Protein AF-A0A1V6DZP8-F1 (afdb_monomer)

Nearest PDB structures (foldseek):
  3cfi-assembly1_A  TM=4.644E-01  e=2.625E+00  Vibrio vulnificus
  3lyg-assembly1_A-2  TM=3.724E-01  e=4.273E+00  Colwellia psychrerythraea 34H

Mean predicted aligned error: 7.77 Å

Solvent-accessible surface area (backbone atoms only — not comparable to full-atom values): 5054 Å² total; per-residue (Å²): 110,58,52,70,72,53,49,51,47,49,50,19,70,73,69,73,44,65,64,92,34,55,43,78,51,93,67,76,91,71,89,75,89,61,87,84,64,72,94,60,69,57,46,40,35,36,38,56,67,90,65,92,55,95,73,76,66,38,32,39,32,32,26,33,29,73,78,56,46,77,78,43,77,49,57,67,81,83,80,130

Sequence (80 aa):
MITEEQAIKIVSDKLNIDINLLEINENPQRKWIIYNEPKEDCWHIYIHSKELCELKSSTIVFVSKNTGEVLYNGSANDEG

Structure (mmCIF, N/CA/C/O backbone):
data_AF-A0A1V6DZP8-F1
#
_entry.id   AF-A0A1V6DZP8-F1
#
loop_
_atom_site.group_PDB
_atom_site.id
_atom_site.type_symbol
_atom_site.label_atom_id
_atom_site.label_alt_id
_atom_site.label_comp_id
_atom_site.label_asym_id
_atom_site.label_entity_id
_atom_site.label_seq_id
_atom_site.pdbx_PDB_ins_code
_atom_site.Cartn_x
_atom_site.Cartn_y
_atom_site.Cartn_z
_atom_site.occupancy
_atom_site.B_iso_or_equiv
_atom_site.auth_seq_id
_atom_site.auth_comp_id
_atom_site.auth_asym_id
_atom_site.auth_atom_id
_atom_site.pdbx_PDB_model_num
ATOM 1 N N . MET A 1 1 ? -9.988 3.080 12.099 1.00 81.19 1 MET A N 1
ATOM 2 C CA . MET A 1 1 ? -9.012 3.425 11.051 1.00 81.19 1 MET A CA 1
ATOM 3 C C . MET A 1 1 ? -7.834 2.486 11.181 1.00 81.19 1 MET A C 1
ATOM 5 O O . MET A 1 1 ? -7.479 2.156 12.309 1.00 81.19 1 MET A O 1
ATOM 9 N N . ILE A 1 2 ? -7.295 2.023 10.059 1.00 89.50 2 ILE A N 1
ATOM 10 C CA . ILE A 1 2 ? -6.109 1.166 10.034 1.00 89.50 2 ILE A CA 1
ATOM 11 C C . ILE A 1 2 ? -4.838 1.995 10.237 1.00 89.50 2 ILE A C 1
ATOM 13 O O . ILE A 1 2 ? -4.783 3.161 9.839 1.00 89.50 2 ILE A O 1
ATOM 17 N N . THR A 1 3 ? -3.828 1.396 10.859 1.00 91.25 3 THR A N 1
ATOM 18 C CA . THR A 1 3 ? -2.516 2.023 11.049 1.00 91.25 3 THR A CA 1
ATOM 19 C C . THR A 1 3 ? -1.677 1.960 9.773 1.00 91.25 3 THR A C 1
ATOM 21 O O . THR A 1 3 ? -1.968 1.189 8.857 1.00 91.25 3 THR A O 1
ATOM 24 N N . GLU A 1 4 ? -0.608 2.750 9.729 1.00 89.19 4 GLU A N 1
ATOM 25 C CA . GLU A 1 4 ? 0.398 2.701 8.665 1.00 89.19 4 GLU A CA 1
ATOM 26 C C . GLU A 1 4 ? 0.979 1.288 8.489 1.00 89.19 4 GLU A C 1
ATOM 28 O O . GLU A 1 4 ? 0.968 0.751 7.383 1.00 89.19 4 GLU A O 1
ATOM 33 N N . GLU A 1 5 ? 1.390 0.635 9.580 1.00 90.94 5 GLU A N 1
ATOM 34 C CA . GLU A 1 5 ? 1.944 -0.727 9.539 1.00 90.94 5 GLU A CA 1
ATOM 35 C C . GLU A 1 5 ? 0.953 -1.733 8.933 1.00 90.94 5 GLU A C 1
ATOM 37 O O . GLU A 1 5 ? 1.335 -2.630 8.178 1.00 90.94 5 GLU A O 1
ATOM 42 N N . GLN A 1 6 ? -0.340 -1.572 9.232 1.00 92.25 6 GLN A N 1
ATOM 43 C CA . GLN A 1 6 ? -1.394 -2.394 8.643 1.00 92.25 6 GLN A CA 1
ATOM 44 C C . GLN A 1 6 ? -1.552 -2.114 7.148 1.00 92.25 6 GLN A C 1
ATOM 46 O O . GLN A 1 6 ? -1.697 -3.059 6.375 1.00 92.25 6 GLN A O 1
ATOM 51 N N . ALA A 1 7 ? -1.495 -0.849 6.728 1.00 90.75 7 ALA A N 1
ATOM 52 C CA . ALA A 1 7 ? -1.590 -0.468 5.323 1.00 90.75 7 ALA A CA 1
ATOM 53 C C . ALA A 1 7 ? -0.425 -1.040 4.498 1.00 90.75 7 ALA A C 1
ATOM 55 O O . ALA A 1 7 ? -0.661 -1.662 3.462 1.00 90.75 7 ALA A O 1
ATOM 56 N N . ILE A 1 8 ? 0.814 -0.917 4.993 1.00 91.19 8 ILE A N 1
ATOM 57 C CA . ILE A 1 8 ? 2.014 -1.507 4.374 1.00 91.19 8 ILE A CA 1
ATOM 58 C C . ILE A 1 8 ? 1.844 -3.016 4.230 1.00 91.19 8 ILE A C 1
ATOM 60 O O . ILE A 1 8 ? 2.081 -3.570 3.157 1.00 91.19 8 ILE A O 1
ATOM 64 N N . LYS A 1 9 ? 1.402 -3.686 5.298 1.00 92.94 9 LYS A N 1
ATOM 65 C CA . LYS A 1 9 ? 1.214 -5.135 5.287 1.00 92.94 9 LYS A CA 1
ATOM 66 C C . LYS A 1 9 ? 0.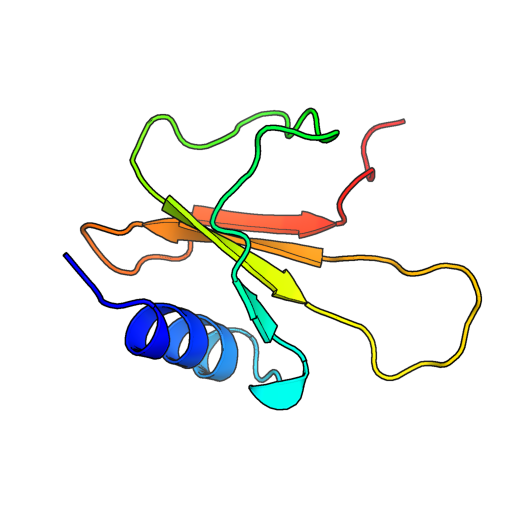159 -5.566 4.267 1.00 92.94 9 LYS A C 1
ATOM 68 O O . LYS A 1 9 ? 0.412 -6.482 3.497 1.00 92.94 9 LYS A O 1
ATOM 73 N N . ILE A 1 10 ? -0.975 -4.866 4.199 1.00 92.19 10 ILE A N 1
ATOM 74 C CA . ILE A 1 10 ? -2.026 -5.131 3.206 1.00 92.19 10 ILE A CA 1
ATOM 75 C C . ILE A 1 10 ? -1.475 -5.014 1.783 1.00 92.19 10 ILE A C 1
ATOM 77 O O . ILE A 1 10 ? -1.752 -5.875 0.951 1.00 92.19 10 ILE A O 1
ATOM 81 N N . VAL A 1 11 ? -0.695 -3.970 1.493 1.00 90.50 11 VAL A N 1
ATOM 82 C CA . VAL A 1 11 ? -0.094 -3.785 0.164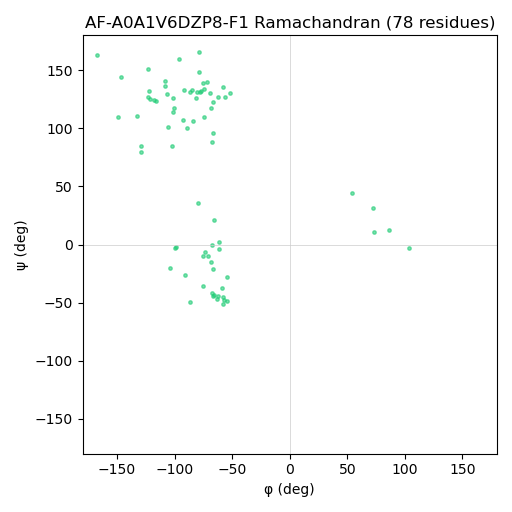 1.00 90.50 11 VAL A CA 1
ATOM 83 C C . VAL A 1 11 ? 0.943 -4.863 -0.130 1.00 90.50 11 VAL A C 1
ATOM 85 O O . VAL A 1 11 ? 0.918 -5.434 -1.218 1.00 90.50 11 VAL A O 1
ATOM 88 N N . SER A 1 12 ? 1.805 -5.185 0.835 1.00 91.19 12 SER A N 1
ATOM 89 C CA . SER A 1 12 ? 2.801 -6.251 0.716 1.00 91.19 12 SER A CA 1
ATOM 90 C C . SER A 1 12 ? 2.150 -7.599 0.413 1.00 91.19 12 SER A C 1
ATOM 92 O O . SER A 1 12 ? 2.509 -8.225 -0.582 1.00 91.19 12 SER A O 1
ATOM 94 N N . ASP A 1 13 ? 1.139 -7.999 1.189 1.00 91.12 13 ASP A N 1
ATOM 95 C CA . ASP A 1 13 ? 0.418 -9.261 1.005 1.00 91.12 13 ASP A CA 1
ATOM 96 C C . ASP A 1 13 ? -0.360 -9.283 -0.324 1.00 91.12 13 ASP A C 1
ATOM 98 O O . ASP A 1 13 ? -0.341 -10.278 -1.050 1.00 91.12 13 ASP A O 1
ATOM 102 N N . LYS A 1 14 ? -1.039 -8.183 -0.679 1.00 90.00 14 LYS A N 1
ATOM 103 C CA . LYS A 1 14 ? -1.909 -8.126 -1.866 1.00 90.00 14 LYS A CA 1
ATOM 104 C C . LYS A 1 14 ? -1.135 -8.030 -3.178 1.00 90.00 14 LYS A C 1
ATOM 106 O O . LYS A 1 14 ? -1.583 -8.580 -4.182 1.00 90.00 14 LYS A O 1
ATOM 111 N N . LEU A 1 15 ? -0.012 -7.314 -3.186 1.00 85.31 15 LEU A N 1
ATOM 112 C CA . LEU A 1 15 ? 0.824 -7.122 -4.375 1.00 85.31 15 LEU A CA 1
ATOM 113 C C . LEU A 1 15 ? 2.041 -8.056 -4.406 1.00 85.31 15 LEU A C 1
ATOM 115 O O . LEU A 1 15 ? 2.773 -8.052 -5.393 1.00 85.31 15 LEU A O 1
ATOM 119 N N . ASN A 1 16 ? 2.242 -8.867 -3.362 1.00 87.31 16 ASN A N 1
ATOM 120 C CA . ASN A 1 16 ? 3.403 -9.739 -3.181 1.00 87.31 16 ASN A CA 1
ATOM 121 C C . ASN A 1 16 ? 4.736 -8.968 -3.282 1.00 87.31 16 ASN A C 1
ATOM 123 O O . ASN A 1 16 ? 5.674 -9.387 -3.964 1.00 87.31 16 ASN A O 1
ATOM 127 N N . ILE A 1 17 ? 4.793 -7.803 -2.627 1.00 85.38 17 ILE A N 1
ATOM 128 C CA . ILE A 1 17 ? 5.953 -6.902 -2.616 1.00 85.38 17 ILE A CA 1
ATOM 129 C C . ILE A 1 17 ? 6.615 -6.934 -1.243 1.00 85.38 17 ILE A C 1
ATOM 131 O O . ILE A 1 17 ? 5.953 -6.959 -0.211 1.00 85.38 17 ILE A O 1
ATOM 135 N N . ASP A 1 18 ? 7.941 -6.912 -1.237 1.00 87.62 18 ASP A N 1
ATOM 136 C CA . ASP A 1 18 ? 8.753 -6.817 -0.029 1.00 87.62 18 ASP A CA 1
ATOM 137 C C . ASP A 1 18 ? 8.467 -5.496 0.703 1.00 87.62 18 ASP A C 1
ATOM 139 O O . ASP A 1 18 ? 8.570 -4.425 0.106 1.00 87.62 18 ASP A O 1
ATOM 143 N N . ILE A 1 19 ? 8.131 -5.563 1.995 1.00 85.94 19 ILE A N 1
ATOM 144 C CA . ILE A 1 19 ? 7.826 -4.382 2.820 1.00 85.94 19 ILE A CA 1
ATOM 145 C C . ILE A 1 19 ? 8.942 -3.330 2.797 1.00 85.94 19 ILE A C 1
ATOM 147 O O . ILE A 1 19 ? 8.653 -2.148 2.927 1.00 85.94 19 ILE A O 1
ATOM 151 N N . ASN A 1 20 ? 10.200 -3.731 2.577 1.00 86.19 20 ASN A N 1
ATOM 152 C CA . ASN A 1 20 ? 11.338 -2.807 2.512 1.00 86.19 20 ASN A CA 1
ATOM 153 C C . ASN A 1 20 ? 11.340 -1.939 1.244 1.00 86.19 20 ASN A C 1
ATOM 155 O O . ASN A 1 20 ? 12.164 -1.037 1.114 1.00 86.19 20 ASN A O 1
ATOM 159 N N . LEU A 1 21 ? 10.465 -2.242 0.285 1.00 84.75 21 LEU A N 1
ATOM 160 C CA . LEU A 1 21 ? 10.259 -1.460 -0.930 1.00 84.75 21 LEU A CA 1
ATOM 161 C C . LEU A 1 21 ? 9.054 -0.528 -0.833 1.00 84.75 21 LEU A C 1
ATOM 163 O O . LEU A 1 21 ? 8.779 0.183 -1.795 1.00 84.75 21 LEU A O 1
ATOM 167 N N . LEU A 1 22 ? 8.327 -0.557 0.284 1.00 86.88 22 LEU A N 1
ATOM 168 C CA . LEU A 1 22 ? 7.130 0.239 0.505 1.00 86.88 22 LEU A CA 1
ATOM 169 C C . LEU A 1 22 ? 7.471 1.439 1.392 1.00 86.88 22 LEU A C 1
ATOM 171 O O . LEU A 1 22 ? 7.999 1.272 2.487 1.00 86.88 22 LEU A O 1
ATOM 175 N N . GLU A 1 23 ? 7.142 2.642 0.932 1.00 87.06 23 GLU A N 1
ATOM 176 C CA . GLU A 1 23 ? 7.322 3.890 1.682 1.00 87.06 23 GLU A CA 1
ATOM 177 C C . GLU A 1 23 ? 5.979 4.618 1.803 1.00 87.06 23 GLU A C 1
ATOM 179 O O . GLU A 1 23 ? 5.310 4.863 0.798 1.00 87.06 23 GLU A O 1
ATOM 184 N N . ILE A 1 24 ? 5.563 4.971 3.024 1.00 84.88 24 ILE A N 1
ATOM 185 C CA . ILE A 1 24 ? 4.375 5.809 3.228 1.00 84.88 24 ILE A CA 1
ATOM 186 C C . ILE A 1 24 ? 4.749 7.270 3.002 1.00 84.88 24 ILE A C 1
ATOM 188 O O . ILE A 1 24 ? 5.702 7.786 3.580 1.00 84.88 24 ILE A O 1
ATOM 192 N N . ASN A 1 25 ? 3.942 7.966 2.208 1.00 79.75 25 ASN A N 1
ATOM 193 C CA . ASN A 1 25 ? 4.030 9.408 2.069 1.00 79.75 25 ASN A CA 1
ATOM 194 C C . ASN A 1 25 ? 2.869 10.085 2.802 1.00 79.75 25 ASN A C 1
ATOM 196 O O . ASN A 1 25 ? 1.749 10.180 2.295 1.00 79.75 25 ASN A O 1
ATOM 200 N N . GLU A 1 26 ? 3.155 10.600 3.995 1.00 69.88 26 GLU A N 1
ATOM 201 C CA . GLU A 1 26 ? 2.189 11.344 4.809 1.00 69.88 26 GLU A CA 1
ATOM 202 C C . GLU A 1 26 ? 1.931 12.771 4.294 1.00 69.88 26 GLU A C 1
ATOM 204 O O . GLU A 1 26 ? 1.013 13.443 4.765 1.00 69.88 26 GLU A O 1
ATOM 209 N N . ASN A 1 27 ? 2.716 13.256 3.323 1.00 62.84 27 ASN A N 1
ATOM 210 C CA . ASN A 1 27 ? 2.622 14.624 2.829 1.00 62.84 27 ASN A CA 1
ATOM 211 C C . ASN A 1 27 ? 2.513 14.681 1.292 1.00 62.84 27 ASN A C 1
ATOM 213 O O . ASN A 1 27 ? 3.483 15.006 0.599 1.00 62.84 27 ASN A O 1
ATOM 217 N N . PRO A 1 28 ? 1.313 14.437 0.730 1.00 58.16 28 PRO A N 1
ATOM 218 C CA . PRO A 1 28 ? 1.079 14.471 -0.715 1.00 58.16 28 PRO A CA 1
ATOM 219 C C . PRO A 1 28 ? 1.194 15.878 -1.328 1.00 58.16 28 PRO A C 1
ATOM 221 O O . PRO A 1 28 ? 1.067 16.028 -2.540 1.00 58.16 28 PRO A O 1
ATOM 224 N N . GLN A 1 29 ? 1.480 16.924 -0.536 1.00 51.41 29 GLN A N 1
ATOM 225 C CA . GLN A 1 29 ? 1.505 18.332 -0.966 1.00 51.41 29 GLN A CA 1
ATOM 226 C C . GLN A 1 29 ? 2.539 18.670 -2.057 1.00 51.41 29 GLN A C 1
ATOM 228 O O . GLN A 1 29 ? 2.660 19.829 -2.459 1.00 51.41 29 GLN A O 1
ATOM 233 N N . ARG A 1 30 ? 3.301 17.700 -2.572 1.00 50.47 30 ARG A N 1
ATOM 234 C CA . ARG A 1 30 ? 4.220 17.919 -3.688 1.00 50.47 30 ARG A CA 1
ATOM 235 C C . ARG A 1 30 ? 4.090 16.841 -4.766 1.00 50.47 30 ARG A C 1
ATOM 237 O O . ARG A 1 30 ? 4.619 15.747 -4.618 1.00 50.47 30 ARG A O 1
ATOM 244 N N . LYS A 1 31 ? 3.547 17.293 -5.906 1.00 52.56 31 LYS A N 1
ATOM 245 C CA . LYS A 1 31 ? 3.947 16.993 -7.300 1.00 52.56 31 LYS A CA 1
ATOM 246 C C . LYS A 1 31 ? 3.138 16.022 -8.166 1.00 52.56 31 LYS A C 1
ATOM 248 O O . LYS A 1 31 ? 3.469 15.960 -9.345 1.00 52.56 31 LYS A O 1
ATOM 253 N N . TRP A 1 32 ? 2.079 15.366 -7.700 1.00 56.72 32 TRP A N 1
ATOM 254 C CA . TRP A 1 32 ? 1.361 14.408 -8.557 1.00 56.72 32 TRP A CA 1
ATOM 255 C C . TRP A 1 32 ? -0.081 14.840 -8.795 1.00 56.72 32 TRP A C 1
ATOM 257 O O . TRP A 1 32 ? -0.829 15.071 -7.851 1.00 56.72 32 TRP A O 1
ATOM 267 N N . ILE A 1 33 ? -0.459 14.962 -10.066 1.00 59.03 33 ILE A N 1
ATOM 268 C CA . ILE A 1 33 ? -1.864 14.982 -10.464 1.00 59.03 33 ILE A CA 1
ATOM 269 C C . ILE A 1 33 ? -2.208 13.518 -10.701 1.00 59.03 33 ILE A C 1
ATOM 271 O O . ILE A 1 33 ? -1.807 12.961 -11.716 1.00 59.03 33 ILE A O 1
ATOM 275 N N . ILE A 1 34 ? -2.857 12.878 -9.731 1.00 64.94 34 ILE A N 1
ATOM 276 C CA . ILE A 1 34 ? -3.384 11.525 -9.913 1.00 64.94 34 ILE A CA 1
ATOM 277 C C . ILE A 1 34 ? -4.821 11.695 -10.371 1.00 64.94 34 ILE A C 1
ATOM 279 O O . ILE A 1 34 ? -5.686 12.129 -9.603 1.00 64.94 34 ILE A O 1
ATOM 283 N N . TYR A 1 35 ? -5.073 11.432 -11.650 1.00 58.69 35 TYR A N 1
ATOM 284 C CA . TYR A 1 35 ? -6.427 11.504 -12.161 1.00 58.69 35 TYR A CA 1
ATOM 285 C C . TYR A 1 35 ? -7.221 10.348 -11.542 1.00 58.69 35 TYR A C 1
ATOM 287 O O . TYR A 1 35 ? -6.777 9.203 -11.510 1.00 58.69 35 TYR A O 1
ATOM 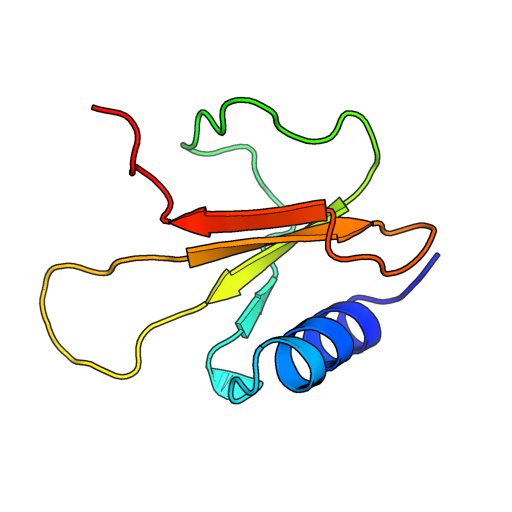295 N N . ASN A 1 36 ? -8.398 10.670 -11.000 1.00 65.12 36 ASN A N 1
ATOM 296 C 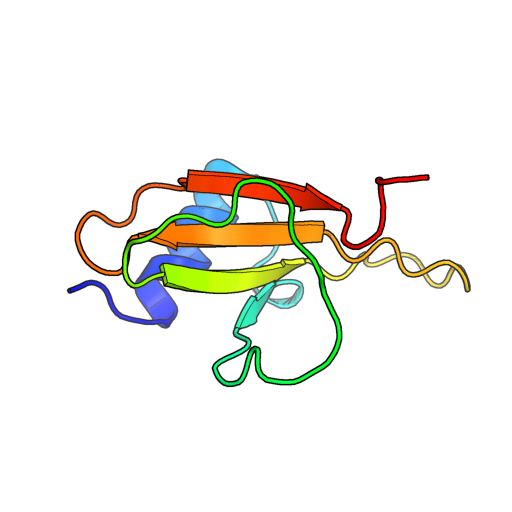CA . ASN A 1 36 ? -9.230 9.760 -10.206 1.00 65.12 36 ASN A CA 1
ATOM 297 C C . ASN A 1 36 ? -8.708 9.443 -8.785 1.00 65.12 36 ASN A C 1
ATOM 299 O O . ASN A 1 36 ? -8.977 8.363 -8.257 1.00 65.12 36 ASN A O 1
ATOM 303 N N . GLU A 1 37 ? -8.011 10.391 -8.143 1.00 67.69 37 GLU A N 1
ATOM 304 C CA . GLU A 1 37 ? -7.709 10.314 -6.706 1.00 67.69 37 GLU A CA 1
ATOM 305 C C . GLU A 1 37 ? -8.991 10.051 -5.875 1.00 67.69 37 GLU A C 1
ATOM 307 O O . GLU A 1 37 ? -10.009 10.738 -6.065 1.00 67.69 37 GLU A O 1
ATOM 312 N N . PRO A 1 38 ? -8.982 9.061 -4.959 1.00 70.31 38 PRO A N 1
ATOM 313 C CA . PRO A 1 38 ? -10.101 8.803 -4.065 1.00 70.31 38 PRO A CA 1
ATOM 314 C C . PRO A 1 38 ? -10.425 10.039 -3.220 1.00 70.31 38 PRO A C 1
ATOM 316 O O . PRO A 1 38 ? -9.545 10.662 -2.640 1.00 70.31 38 PRO A O 1
ATOM 319 N N . LYS A 1 39 ? -11.714 10.370 -3.084 1.00 73.50 39 LYS A N 1
ATOM 320 C CA . LYS A 1 39 ? -12.170 11.494 -2.237 1.00 73.50 39 LYS A CA 1
ATOM 321 C C . LYS A 1 39 ? -12.092 11.206 -0.733 1.00 73.50 39 LYS A C 1
ATOM 323 O O . LYS A 1 39 ? -12.420 12.076 0.071 1.00 73.50 39 LYS A O 1
ATOM 328 N N . GLU A 1 40 ? -11.762 9.976 -0.359 1.00 80.12 40 GLU A N 1
ATOM 329 C CA . GLU A 1 40 ? -11.678 9.530 1.027 1.00 80.12 40 GLU A CA 1
ATOM 330 C C . GLU A 1 40 ? -10.245 9.588 1.561 1.00 80.12 40 GLU A C 1
ATOM 332 O O . GLU A 1 40 ? -9.280 9.594 0.801 1.00 80.12 40 GLU A O 1
ATOM 337 N N . ASP A 1 41 ? -10.108 9.615 2.886 1.00 84.62 41 ASP A N 1
ATOM 338 C CA . ASP A 1 41 ? -8.802 9.654 3.539 1.00 84.62 41 ASP A CA 1
ATOM 339 C C . ASP A 1 41 ? -8.050 8.327 3.324 1.00 84.62 41 ASP A C 1
ATOM 341 O O . ASP A 1 41 ? -8.502 7.257 3.753 1.00 84.62 41 ASP A O 1
ATOM 345 N N . CYS A 1 42 ? -6.904 8.404 2.646 1.00 87.38 42 CYS A N 1
ATOM 346 C CA . CYS A 1 42 ? -6.109 7.258 2.224 1.00 87.38 42 CYS A CA 1
ATOM 347 C C . CYS A 1 42 ? -4.676 7.325 2.757 1.00 87.38 42 CYS A C 1
ATOM 349 O O . CYS A 1 42 ? -4.099 8.392 2.965 1.00 87.38 42 CYS A O 1
ATOM 351 N N . TRP A 1 43 ? -4.080 6.153 2.951 1.00 89.25 43 TRP A N 1
ATOM 352 C CA . TRP A 1 43 ? -2.635 5.992 2.990 1.00 89.25 43 TRP A CA 1
ATOM 353 C C . TRP A 1 43 ? -2.091 6.022 1.565 1.00 89.25 43 TRP A C 1
ATOM 355 O O . TRP A 1 43 ? -2.598 5.314 0.692 1.00 89.25 43 TRP A O 1
ATOM 365 N N . HIS A 1 44 ? -1.048 6.818 1.347 1.00 87.88 44 HIS A N 1
ATOM 366 C CA . HIS A 1 44 ? -0.322 6.877 0.084 1.00 87.88 44 HIS A CA 1
ATOM 367 C C . HIS A 1 44 ? 0.969 6.082 0.225 1.00 87.88 44 HIS A C 1
ATOM 369 O O . HIS A 1 44 ? 1.834 6.456 1.014 1.00 87.88 44 HIS A O 1
ATOM 375 N N . ILE A 1 45 ? 1.083 4.981 -0.512 1.00 87.25 45 ILE A N 1
ATOM 376 C CA . ILE A 1 45 ? 2.213 4.058 -0.416 1.00 87.25 45 ILE A CA 1
ATOM 377 C C . ILE A 1 45 ? 2.953 4.050 -1.748 1.00 87.25 45 ILE A C 1
ATOM 379 O O . ILE A 1 45 ? 2.371 3.760 -2.791 1.00 87.25 45 ILE A O 1
ATOM 383 N N . TYR A 1 46 ? 4.242 4.359 -1.706 1.00 85.06 46 TYR A N 1
ATOM 384 C CA . TYR A 1 46 ? 5.156 4.280 -2.832 1.00 85.06 46 TYR A CA 1
ATOM 385 C C . TYR A 1 46 ? 5.829 2.921 -2.848 1.00 85.06 46 TYR A C 1
ATOM 387 O O . TYR A 1 46 ? 6.335 2.450 -1.835 1.00 85.06 46 TYR A O 1
ATOM 395 N N . ILE A 1 47 ? 5.852 2.308 -4.022 1.00 84.44 47 ILE A N 1
ATOM 396 C CA . ILE A 1 47 ? 6.617 1.103 -4.294 1.00 84.44 47 ILE A CA 1
ATOM 397 C C . ILE A 1 47 ? 7.886 1.528 -5.023 1.00 84.44 47 ILE A C 1
ATOM 399 O O . ILE A 1 47 ? 7.840 2.035 -6.148 1.00 84.44 47 ILE A O 1
ATOM 403 N N . HIS A 1 48 ? 9.026 1.279 -4.396 1.00 77.81 48 HIS A N 1
ATOM 404 C CA . HIS A 1 48 ? 10.331 1.437 -5.015 1.00 77.81 48 HIS A CA 1
ATOM 405 C C . HIS A 1 48 ? 10.720 0.163 -5.773 1.00 77.81 48 HIS A C 1
ATOM 407 O O . HIS A 1 48 ? 10.660 -0.943 -5.236 1.00 77.81 48 HIS A O 1
ATOM 413 N N . SER A 1 49 ? 11.170 0.303 -7.022 1.00 68.88 49 SER A N 1
ATOM 414 C CA . SER A 1 49 ? 11.799 -0.818 -7.728 1.00 68.88 49 SER A CA 1
ATOM 415 C C . SER A 1 49 ? 13.184 -1.111 -7.139 1.00 68.88 49 SER A C 1
ATOM 417 O O . SER A 1 49 ? 13.945 -0.188 -6.843 1.00 68.88 49 SER A O 1
ATOM 419 N N . LYS A 1 50 ? 13.531 -2.400 -6.998 1.00 64.25 50 LYS A N 1
ATOM 420 C CA . LYS A 1 50 ? 14.891 -2.849 -6.635 1.00 64.25 50 LYS A CA 1
ATOM 421 C C . LYS A 1 50 ? 15.911 -2.576 -7.749 1.00 64.25 50 LYS A C 1
ATOM 423 O O . LYS A 1 50 ? 17.111 -2.658 -7.495 1.00 64.25 50 LYS A O 1
ATOM 428 N N . GLU A 1 51 ? 15.465 -2.280 -8.970 1.00 57.34 51 GLU A N 1
ATOM 429 C CA . GLU A 1 51 ? 16.362 -2.099 -10.109 1.00 57.34 51 GLU A CA 1
ATOM 430 C C . GLU A 1 51 ? 16.988 -0.697 -10.141 1.00 57.34 51 GLU A C 1
ATOM 432 O O . GLU A 1 51 ? 16.308 0.326 -10.152 1.00 57.34 51 GLU A O 1
ATOM 437 N N . LEU A 1 52 ? 18.321 -0.681 -10.205 1.00 48.38 52 LEU A N 1
ATOM 438 C CA . LEU A 1 52 ? 19.230 0.469 -10.326 1.00 48.38 52 LEU A CA 1
ATOM 439 C C . LEU A 1 52 ? 19.109 1.234 -11.662 1.00 48.38 52 LEU A C 1
ATOM 441 O O . LEU A 1 52 ? 20.048 1.915 -12.069 1.00 48.38 52 LEU A O 1
ATOM 445 N N . CYS A 1 53 ? 17.990 1.121 -12.375 1.00 44.66 53 CYS A N 1
ATOM 446 C CA . CYS A 1 53 ? 17.789 1.835 -13.628 1.00 44.66 53 CYS A CA 1
ATOM 447 C C . CYS A 1 53 ? 17.270 3.251 -13.354 1.00 44.66 53 CYS A C 1
ATOM 449 O O . CYS A 1 53 ? 16.336 3.467 -12.586 1.00 44.66 53 CYS A O 1
ATOM 451 N N . GLU A 1 54 ? 17.887 4.228 -14.015 1.00 47.75 54 GLU A N 1
ATOM 452 C CA . GLU A 1 54 ? 17.710 5.678 -13.834 1.00 47.75 54 GLU A CA 1
ATOM 453 C C . GLU A 1 54 ? 16.280 6.195 -14.113 1.00 47.75 54 GLU A C 1
ATOM 455 O O . GLU A 1 54 ? 15.975 7.361 -13.866 1.00 47.75 54 GLU A O 1
ATOM 460 N N . LEU A 1 55 ? 15.376 5.316 -14.555 1.00 46.53 55 LEU A N 1
ATOM 461 C CA . LEU A 1 55 ? 13.944 5.552 -14.695 1.00 46.53 55 LEU A CA 1
ATOM 462 C C . LEU A 1 55 ? 13.213 4.885 -13.524 1.00 46.53 55 LEU A C 1
ATOM 464 O O . LEU A 1 55 ? 12.744 3.752 -13.612 1.00 46.53 55 LEU A O 1
ATOM 468 N N . LYS A 1 56 ? 13.132 5.601 -12.399 1.00 54.16 56 LYS A N 1
ATOM 469 C CA . LYS A 1 56 ? 12.334 5.190 -11.239 1.00 54.16 56 LYS A CA 1
ATOM 470 C C . LYS A 1 56 ? 10.851 5.248 -11.609 1.00 54.16 56 LYS A C 1
ATOM 472 O O . LYS A 1 56 ? 10.212 6.278 -11.410 1.00 54.16 56 LYS A O 1
ATOM 477 N N . SER A 1 57 ? 10.304 4.164 -12.158 1.00 55.62 57 SER A N 1
ATOM 478 C CA . SER A 1 57 ? 8.852 3.984 -12.172 1.00 55.62 57 SER A CA 1
ATOM 479 C C . SER A 1 57 ? 8.417 3.798 -10.722 1.00 55.62 57 SER A C 1
ATOM 481 O O . SER A 1 57 ? 8.592 2.733 -10.131 1.00 55.62 57 SER A O 1
ATOM 483 N N . SER A 1 58 ? 7.980 4.891 -10.105 1.00 66.56 58 SER A N 1
ATOM 484 C CA . SER A 1 58 ? 7.427 4.875 -8.759 1.00 66.56 58 SER A CA 1
ATOM 485 C C . SER A 1 58 ? 5.958 4.508 -8.882 1.00 66.56 58 SER A C 1
ATOM 487 O O . SER A 1 58 ? 5.154 5.326 -9.330 1.00 66.56 58 SER A O 1
ATOM 489 N N . THR A 1 59 ? 5.594 3.286 -8.513 1.00 80.69 59 THR A N 1
ATOM 490 C CA . THR A 1 59 ? 4.180 2.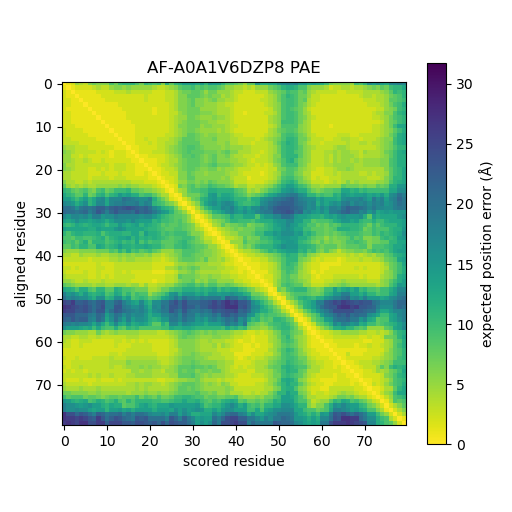907 -8.418 1.00 80.69 59 THR A CA 1
ATOM 491 C C . THR 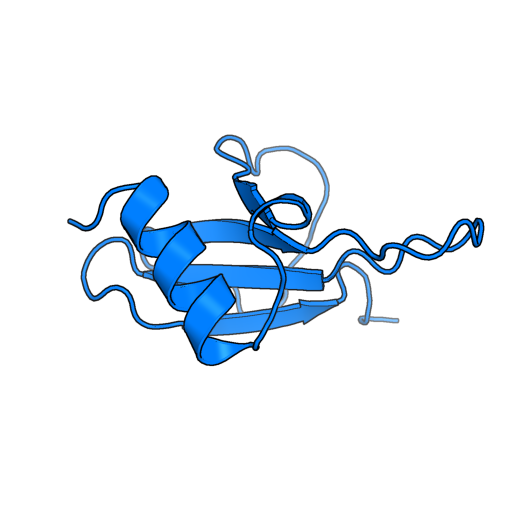A 1 59 ? 3.614 3.465 -7.126 1.00 80.69 59 THR A C 1
ATOM 493 O O . THR A 1 59 ? 4.227 3.324 -6.070 1.00 80.69 59 THR A O 1
ATOM 496 N N . ILE A 1 60 ? 2.460 4.118 -7.209 1.00 84.12 60 ILE A N 1
ATOM 497 C CA . ILE A 1 60 ? 1.725 4.606 -6.053 1.00 84.12 60 ILE A CA 1
ATOM 498 C C . ILE A 1 60 ? 0.476 3.757 -5.839 1.00 84.12 60 ILE A C 1
ATOM 500 O O . ILE A 1 60 ? -0.247 3.398 -6.771 1.00 84.12 60 ILE A O 1
ATOM 504 N N . VAL A 1 61 ? 0.241 3.428 -4.578 1.00 87.12 61 VAL A N 1
ATOM 505 C CA . VAL A 1 61 ? -0.894 2.644 -4.115 1.00 87.12 61 VAL A CA 1
ATOM 506 C C . VAL A 1 61 ? -1.650 3.467 -3.091 1.00 87.12 61 VAL A C 1
ATOM 508 O O . VAL A 1 61 ? -1.054 4.019 -2.164 1.00 87.12 61 VAL A O 1
ATOM 511 N N . PHE A 1 62 ? -2.968 3.533 -3.243 1.00 88.25 62 PHE A N 1
ATOM 512 C CA . 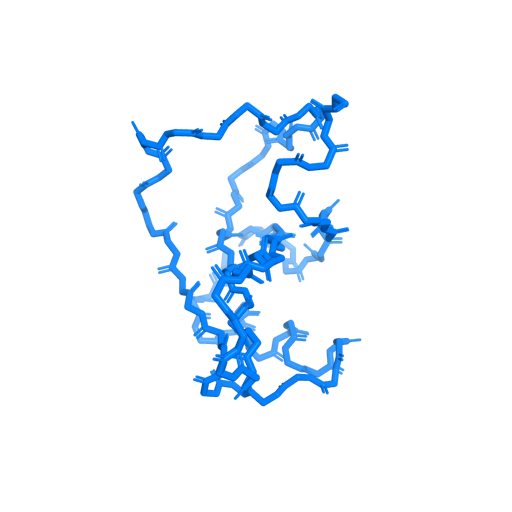PHE A 1 62 ? -3.842 4.167 -2.266 1.00 88.25 62 PHE A CA 1
ATOM 513 C C . PHE A 1 62 ? -4.607 3.120 -1.486 1.00 88.25 62 PHE A C 1
ATOM 515 O O . PHE A 1 62 ? -5.244 2.244 -2.074 1.00 88.25 62 PHE A O 1
ATOM 522 N N . VAL A 1 63 ? -4.562 3.233 -0.163 1.00 89.38 63 VAL A N 1
ATOM 523 C CA . VAL A 1 63 ? -5.263 2.332 0.751 1.00 89.38 63 VAL A CA 1
ATOM 524 C C . VAL A 1 63 ? -6.207 3.141 1.623 1.00 89.38 63 VAL A C 1
ATOM 526 O O . VAL A 1 63 ? -5.761 4.060 2.302 1.00 89.38 63 VAL A O 1
ATOM 529 N N . SER A 1 64 ? -7.492 2.794 1.657 1.00 89.25 64 SER A N 1
ATOM 530 C CA . SER A 1 64 ? -8.464 3.454 2.534 1.00 89.25 64 SER A CA 1
ATOM 531 C C . SER A 1 64 ? -8.012 3.383 3.992 1.00 89.25 64 SER A C 1
ATOM 533 O O . SER A 1 64 ? -7.7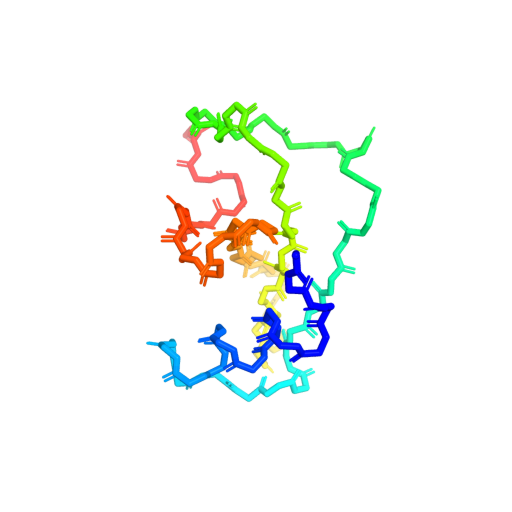99 2.289 4.525 1.00 89.25 64 SER A O 1
ATOM 535 N N . LYS A 1 65 ? -7.941 4.523 4.694 1.00 90.00 65 LYS A N 1
ATOM 536 C CA . LYS A 1 65 ? -7.688 4.514 6.146 1.00 90.00 65 LYS A CA 1
ATOM 537 C C . LYS A 1 65 ? -8.848 3.903 6.926 1.00 90.00 65 LYS A C 1
ATOM 539 O O . LYS A 1 65 ? -8.663 3.479 8.068 1.00 90.00 65 LYS A O 1
ATOM 544 N N . ASN A 1 66 ? -10.044 3.858 6.342 1.00 88.94 66 ASN A N 1
ATOM 545 C CA . ASN A 1 66 ? -11.244 3.363 7.005 1.00 88.94 66 ASN A CA 1
ATOM 546 C C . ASN A 1 66 ? -11.399 1.851 6.856 1.00 88.94 66 ASN A C 1
ATOM 548 O O . ASN A 1 66 ? -11.615 1.178 7.865 1.00 88.94 66 ASN A O 1
ATOM 552 N N . THR A 1 67 ? -11.273 1.328 5.633 1.00 87.81 67 THR A N 1
ATOM 553 C CA . THR A 1 67 ? -11.534 -0.091 5.333 1.00 87.81 67 THR A CA 1
ATOM 554 C C . THR A 1 67 ? -10.266 -0.920 5.150 1.00 87.81 67 THR A C 1
ATOM 556 O O . THR A 1 67 ? -10.313 -2.140 5.291 1.00 87.81 67 THR A O 1
ATOM 559 N N . GLY A 1 68 ? -9.129 -0.285 4.857 1.00 87.56 68 GLY A N 1
ATOM 560 C CA . GLY A 1 68 ? -7.912 -0.978 4.439 1.00 87.56 68 GLY A CA 1
ATOM 561 C C . GLY A 1 68 ? -7.971 -1.524 3.014 1.00 87.56 68 GLY A C 1
ATOM 562 O O . GLY A 1 68 ? -7.100 -2.289 2.613 1.00 87.56 68 GLY A O 1
ATOM 563 N N . GLU A 1 69 ? -8.978 -1.154 2.225 1.00 88.75 69 GLU A N 1
ATOM 564 C CA . GLU A 1 69 ? -9.043 -1.562 0.827 1.00 88.75 69 GLU A CA 1
ATOM 565 C C . GLU A 1 69 ? -8.055 -0.774 -0.030 1.00 88.75 69 GLU A C 1
ATOM 567 O O . GLU A 1 69 ? -7.907 0.437 0.116 1.00 88.75 69 GLU A O 1
ATOM 572 N N . VAL A 1 70 ? -7.396 -1.471 -0.958 1.00 88.62 70 VAL A N 1
ATOM 573 C CA . VAL A 1 70 ? -6.594 -0.832 -2.007 1.00 88.62 70 VAL A CA 1
ATOM 574 C C . VAL A 1 70 ? -7.544 -0.229 -3.035 1.00 88.62 70 VAL A C 1
ATOM 576 O O . VAL A 1 70 ? -8.193 -0.972 -3.772 1.00 88.62 70 VAL A O 1
ATOM 579 N N . LEU A 1 71 ? -7.613 1.099 -3.065 1.00 86.19 71 LEU A N 1
ATOM 580 C CA . LEU A 1 71 ? -8.489 1.878 -3.941 1.00 86.19 71 LEU A CA 1
ATOM 581 C C . LEU A 1 71 ? -7.816 2.244 -5.265 1.00 86.19 71 LEU A C 1
ATOM 583 O O . LEU A 1 71 ? -8.497 2.448 -6.266 1.00 86.19 71 LEU A O 1
ATOM 587 N N . TYR A 1 72 ? -6.48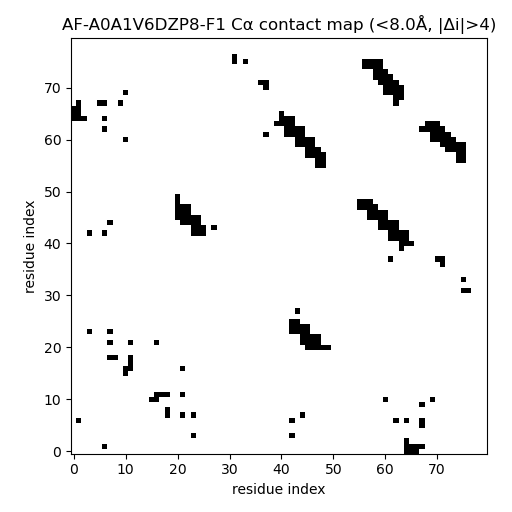5 2.318 -5.277 1.00 83.44 72 TYR A N 1
ATOM 588 C CA . TYR A 1 72 ? -5.702 2.647 -6.463 1.00 83.44 72 TYR A CA 1
ATOM 589 C C . TYR A 1 72 ? -4.369 1.908 -6.451 1.00 83.44 72 TYR A C 1
ATOM 591 O O . TYR A 1 72 ? -3.768 1.728 -5.392 1.00 83.44 72 TYR A O 1
ATOM 599 N N . ASN A 1 73 ? -3.909 1.506 -7.631 1.00 83.25 73 ASN A N 1
ATOM 600 C CA . ASN A 1 73 ? -2.585 0.948 -7.874 1.00 83.25 73 ASN A CA 1
ATOM 601 C C . ASN A 1 73 ? -2.166 1.331 -9.299 1.00 83.25 73 ASN A C 1
ATOM 603 O O . ASN A 1 73 ? -2.755 0.828 -10.256 1.00 83.25 73 ASN A O 1
ATOM 607 N N . GLY A 1 74 ? -1.184 2.221 -9.439 1.00 76.25 74 GLY A N 1
ATOM 608 C CA . GLY A 1 74 ? -0.721 2.690 -10.745 1.00 76.25 74 GLY A CA 1
ATOM 609 C C . GLY A 1 74 ? 0.596 3.456 -10.669 1.00 76.25 74 GLY A C 1
ATOM 610 O O . GLY A 1 74 ? 1.020 3.881 -9.596 1.00 76.25 74 GLY A O 1
ATOM 611 N N . SER A 1 75 ? 1.274 3.625 -11.802 1.00 66.44 75 SER A N 1
ATOM 612 C CA . SER A 1 75 ? 2.541 4.361 -11.863 1.00 66.44 75 SER A CA 1
ATOM 613 C C . SER A 1 75 ? 2.320 5.869 -11.746 1.00 66.44 75 SER A C 1
ATOM 615 O O . SER A 1 75 ? 1.448 6.441 -12.397 1.00 66.44 75 SER A O 1
ATOM 617 N N . ALA A 1 76 ? 3.122 6.535 -10.915 1.00 61.25 76 ALA A N 1
ATOM 618 C CA . ALA A 1 76 ? 3.174 7.989 -10.885 1.00 61.25 76 ALA A CA 1
ATOM 619 C C . ALA A 1 76 ? 3.758 8.492 -12.220 1.00 61.25 76 ALA A C 1
ATOM 621 O O . ALA A 1 76 ? 4.889 8.139 -12.561 1.00 61.25 76 ALA A O 1
ATOM 622 N N . ASN A 1 77 ? 3.004 9.344 -12.928 1.00 52.06 77 ASN A N 1
ATOM 623 C CA . ASN A 1 77 ? 3.274 9.915 -14.265 1.00 52.06 77 ASN A CA 1
ATOM 624 C C . ASN A 1 77 ? 2.839 9.107 -15.502 1.00 52.06 77 ASN A C 1
ATOM 626 O O . ASN A 1 77 ? 3.237 9.498 -16.596 1.00 52.06 77 ASN A O 1
ATOM 630 N N . ASP A 1 78 ? 2.021 8.055 -15.402 1.00 46.59 78 ASP A N 1
ATOM 631 C CA . ASP A 1 78 ? 1.533 7.342 -16.608 1.00 46.59 78 ASP A CA 1
ATOM 632 C C . ASP A 1 78 ? 0.363 8.054 -17.322 1.00 46.59 78 ASP A C 1
ATOM 634 O O . ASP A 1 78 ? -0.556 7.431 -17.841 1.00 46.59 78 ASP A O 1
ATOM 638 N N . GLU A 1 79 ? 0.376 9.388 -17.345 1.00 38.31 79 GLU A N 1
ATOM 639 C CA . GLU A 1 79 ? -0.626 10.191 -18.048 1.00 38.31 79 GLU A CA 1
ATOM 640 C C . GLU A 1 79 ? 0.062 11.219 -18.948 1.00 38.31 79 GLU A C 1
ATOM 642 O O . GLU A 1 79 ? 0.286 12.370 -18.561 1.00 38.31 79 GLU A O 1
ATOM 647 N N . GLY A 1 80 ? 0.409 10.768 -20.161 1.00 40.84 80 GLY A N 1
ATOM 648 C CA . GLY A 1 80 ? 0.900 11.602 -21.263 1.00 40.84 80 GLY A CA 1
ATOM 649 C C . GLY A 1 80 ? 1.687 10.846 -22.318 1.00 40.84 80 GLY A C 1
ATOM 650 O O . GLY A 1 80 ? 2.931 10.959 -22.277 1.00 40.84 80 GLY A O 1
#

Secondary structure (DSSP, 8-state):
---HHHHHHHHHHHHT--GGGEEE-S-TTSS---TT--SS-EEEEEEPPSS--S----EEEEEETTT--EEEEEETT---

Radius of gyration: 12.26 Å; Cα contacts (8 Å, |Δi|>4): 127; chains: 1; bounding box: 31×28×32 Å

Foldseek 3Di:
DDDPVLLLVLCCVVVVADSVQKDWDPCPVDDADDPPDDPADWTWIWGFDPDPDPPTQTWIWTAHPVPRDTPDTGTGPPPD

pLDDT: mean 75.87, std 15.69, range [38.31, 92.94]